Protein AF-X1CR88-F1 (afdb_monomer_lite)

Radius of gyration: 10.52 Å; chains: 1; bounding box: 24×20×26 Å

pLDDT: mean 90.64, std 8.61, range [50.78, 96.75]

Organism: NCBI:txid412755

Secondary structure (DSSP, 8-state):
---EEEEE-SS-EEEE-SSEEEE-SSS-EEEE--HHHHHHHHHHHHHTT-EEEEE-

Structure (mmCIF, N/CA/C/O backbone):
data_AF-X1CR88-F1
#
_entry.id   AF-X1CR88-F1
#
loop_
_atom_site.group_PDB
_atom_site.id
_atom_site.type_symbol
_atom_site.label_atom_id
_atom_site.label_alt_id
_atom_site.label_comp_id
_atom_site.label_asym_id
_atom_site.label_entity_id
_atom_site.label_seq_id
_atom_site.pdbx_PDB_ins_code
_atom_site.Cartn_x
_atom_site.Cartn_y
_atom_site.Cartn_z
_atom_site.occupancy
_atom_site.B_iso_or_equiv
_atom_site.auth_seq_id
_atom_site.auth_comp_id
_atom_site.auth_asym_id
_atom_site.auth_atom_id
_atom_site.pdbx_PDB_model_num
ATOM 1 N N . MET A 1 1 ? -4.044 12.958 11.344 1.00 50.78 1 MET A N 1
ATOM 2 C CA . MET A 1 1 ? -3.103 12.505 10.303 1.00 50.78 1 MET A CA 1
ATOM 3 C C . MET A 1 1 ? -3.676 11.236 9.716 1.00 50.78 1 MET A C 1
ATOM 5 O O . MET A 1 1 ? -3.903 10.291 10.462 1.00 50.78 1 MET A O 1
ATOM 9 N N . SER A 1 2 ? -4.054 11.269 8.445 1.00 59.41 2 SER A N 1
ATOM 10 C CA . SER A 1 2 ? -4.613 10.108 7.757 1.00 59.41 2 SER A CA 1
ATOM 11 C C . SER A 1 2 ? -3.448 9.215 7.339 1.00 59.41 2 SER A C 1
ATOM 13 O O . SER A 1 2 ? -2.563 9.670 6.631 1.00 59.41 2 SER A O 1
ATOM 15 N N . ASP A 1 3 ? -3.400 7.967 7.803 1.00 77.25 3 ASP A N 1
ATOM 16 C CA . ASP A 1 3 ? -2.349 7.030 7.394 1.00 77.25 3 ASP A CA 1
ATOM 17 C C . ASP A 1 3 ? -2.681 6.476 6.000 1.00 77.25 3 ASP A C 1
ATOM 19 O O . ASP A 1 3 ? -3.301 5.417 5.871 1.00 77.25 3 ASP A O 1
ATOM 23 N N . VAL A 1 4 ? -2.339 7.243 4.964 1.00 90.25 4 VAL A N 1
ATOM 24 C CA . VAL A 1 4 ? -2.427 6.821 3.564 1.00 90.25 4 VAL A CA 1
ATOM 25 C C . VAL A 1 4 ? -1.026 6.487 3.068 1.00 90.25 4 VAL A C 1
ATOM 27 O O . VAL A 1 4 ? -0.082 7.247 3.278 1.00 90.25 4 VAL A O 1
ATOM 30 N N . TYR A 1 5 ? -0.887 5.347 2.403 1.00 92.94 5 TYR A N 1
ATOM 31 C CA . TYR A 1 5 ? 0.358 4.882 1.814 1.00 92.94 5 TYR A CA 1
ATOM 32 C C . TYR A 1 5 ? 0.153 4.601 0.334 1.00 92.94 5 TYR A C 1
ATOM 34 O O . TYR A 1 5 ? -0.807 3.947 -0.062 1.00 92.94 5 TYR A O 1
ATOM 42 N N . GLU A 1 6 ? 1.080 5.069 -0.483 1.00 95.12 6 GLU A N 1
ATOM 43 C CA . GLU A 1 6 ? 1.213 4.675 -1.875 1.00 95.12 6 GLU A CA 1
ATOM 44 C C . GLU A 1 6 ? 2.334 3.644 -1.974 1.00 95.12 6 GLU A C 1
ATOM 46 O O . GLU A 1 6 ? 3.458 3.889 -1.532 1.00 95.12 6 GLU A O 1
ATOM 51 N N . VAL A 1 7 ? 2.008 2.471 -2.508 1.00 94.94 7 VAL A N 1
ATOM 52 C CA . VAL A 1 7 ? 2.937 1.360 -2.701 1.00 94.94 7 VAL A CA 1
ATOM 53 C C . VAL A 1 7 ? 3.101 1.130 -4.194 1.00 94.94 7 VAL A C 1
ATOM 55 O O . VAL A 1 7 ? 2.155 0.745 -4.881 1.00 94.94 7 VAL A O 1
ATOM 58 N N . GLU A 1 8 ? 4.306 1.363 -4.701 1.00 94.62 8 GLU A N 1
ATOM 59 C CA . GLU A 1 8 ? 4.671 1.050 -6.080 1.00 94.62 8 GLU A CA 1
ATOM 60 C C . GLU A 1 8 ? 5.255 -0.366 -6.128 1.00 94.62 8 GLU A C 1
ATOM 62 O O . GLU A 1 8 ? 6.319 -0.644 -5.567 1.00 94.62 8 GLU A O 1
ATOM 67 N N . THR A 1 9 ? 4.530 -1.262 -6.792 1.00 89.88 9 THR A N 1
ATOM 68 C CA . THR A 1 9 ? 4.996 -2.607 -7.149 1.00 89.88 9 THR A CA 1
ATOM 69 C C . THR A 1 9 ? 5.516 -2.591 -8.594 1.00 89.88 9 THR A C 1
ATOM 71 O O . THR A 1 9 ? 5.250 -1.625 -9.312 1.00 89.88 9 THR A O 1
ATOM 74 N N . PRO A 1 10 ? 6.226 -3.634 -9.065 1.00 89.50 10 PRO A N 1
ATOM 75 C CA . PRO A 1 10 ? 6.682 -3.696 -10.458 1.00 89.50 10 PRO A CA 1
ATOM 76 C C . PRO A 1 10 ? 5.556 -3.579 -11.498 1.00 89.50 10 PRO A C 1
ATOM 78 O O . PRO A 1 10 ? 5.777 -3.017 -12.566 1.00 89.50 10 PRO A O 1
ATOM 81 N N . ASP A 1 11 ? 4.361 -4.083 -11.174 1.00 88.62 11 ASP A N 1
ATOM 82 C CA . ASP A 1 11 ? 3.263 -4.240 -12.137 1.00 88.62 11 ASP A CA 1
ATOM 83 C C . ASP A 1 11 ? 2.149 -3.194 -11.972 1.00 88.62 11 ASP A C 1
ATOM 85 O O . ASP A 1 11 ? 1.374 -2.946 -12.895 1.00 88.62 11 ASP A O 1
ATOM 89 N N . THR A 1 12 ? 2.017 -2.595 -10.786 1.00 91.94 12 THR A N 1
ATOM 90 C CA . THR A 1 12 ? 0.937 -1.647 -10.473 1.00 91.94 12 THR A CA 1
ATOM 91 C C . THR A 1 12 ? 1.247 -0.786 -9.248 1.00 91.94 12 THR A C 1
ATOM 93 O O . THR A 1 12 ? 2.190 -1.034 -8.492 1.00 91.94 12 THR A O 1
ATOM 96 N N . THR A 1 13 ? 0.405 0.212 -9.011 1.00 94.19 13 THR A N 1
ATOM 97 C CA . THR A 1 13 ? 0.430 1.052 -7.818 1.00 94.19 13 THR A CA 1
ATOM 98 C C . THR A 1 13 ? -0.799 0.772 -6.966 1.00 94.19 13 THR A C 1
ATOM 100 O O . THR A 1 13 ? -1.928 0.854 -7.447 1.00 94.19 13 THR A O 1
ATOM 103 N N . ALA A 1 14 ? -0.591 0.50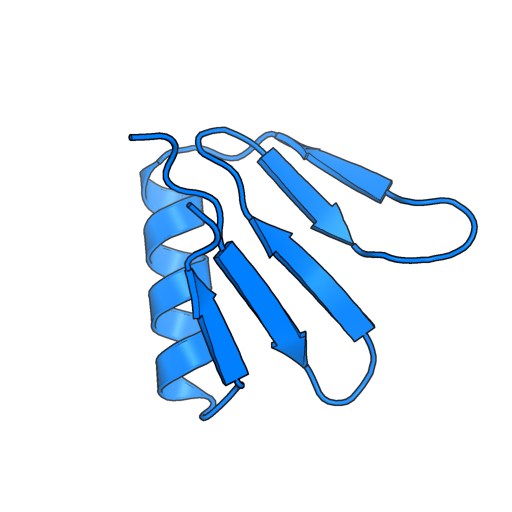3 -5.680 1.00 94.88 14 ALA A N 1
ATOM 104 C CA . ALA A 1 14 ? -1.664 0.385 -4.705 1.00 94.88 14 ALA A CA 1
ATOM 105 C C . ALA A 1 14 ? -1.696 1.603 -3.773 1.00 94.88 14 ALA A C 1
ATOM 107 O O . ALA A 1 14 ? -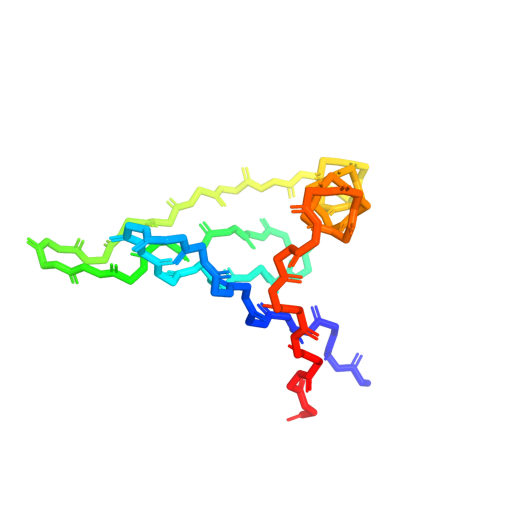0.660 2.100 -3.339 1.00 94.88 14 ALA A O 1
ATOM 108 N N . ILE A 1 15 ? -2.896 2.065 -3.433 1.00 94.94 15 ILE A N 1
ATOM 109 C CA . ILE A 1 15 ? -3.154 3.054 -2.389 1.00 94.94 15 ILE A CA 1
ATOM 110 C C . ILE A 1 15 ? -3.753 2.329 -1.193 1.00 94.94 15 ILE A C 1
ATOM 112 O O . ILE A 1 15 ? -4.883 1.851 -1.249 1.00 94.94 15 ILE A O 1
ATOM 116 N N . ILE A 1 16 ? -3.000 2.263 -0.106 1.00 94.25 16 ILE A N 1
ATOM 117 C CA . ILE A 1 16 ? -3.417 1.670 1.158 1.00 94.25 16 ILE A CA 1
ATOM 118 C C . ILE A 1 16 ? -3.882 2.798 2.078 1.00 94.25 16 ILE A C 1
ATOM 120 O O . ILE A 1 16 ? -3.113 3.683 2.440 1.00 94.25 16 ILE A O 1
ATOM 124 N N . ARG A 1 17 ? -5.154 2.777 2.457 1.00 92.81 17 ARG A N 1
ATOM 125 C CA . ARG A 1 17 ? -5.770 3.687 3.425 1.00 92.81 17 ARG A CA 1
ATOM 126 C C . ARG A 1 17 ? -5.962 2.968 4.760 1.00 92.81 17 ARG A C 1
ATOM 128 O O . ARG A 1 17 ? -5.570 1.817 4.944 1.00 92.81 17 ARG A O 1
ATOM 135 N N . LYS A 1 18 ? -6.597 3.653 5.711 1.00 91.50 18 LYS A N 1
ATOM 136 C CA . LYS A 1 18 ? -6.880 3.122 7.050 1.00 91.50 18 LYS A CA 1
ATOM 137 C C . LYS A 1 18 ? -7.666 1.801 7.034 1.00 91.50 18 LYS A C 1
ATOM 139 O O . LYS A 1 18 ? -7.382 0.940 7.858 1.00 91.50 18 LYS A O 1
ATOM 144 N N . ASP A 1 19 ? -8.645 1.680 6.148 1.00 94.25 19 ASP A N 1
ATOM 145 C CA . ASP A 1 19 ? -9.645 0.603 6.110 1.00 94.25 19 ASP A CA 1
ATOM 146 C C . ASP A 1 19 ? -9.850 0.019 4.704 1.00 94.25 19 ASP A C 1
ATOM 148 O O . ASP A 1 19 ? -10.761 -0.775 4.476 1.00 94.25 19 ASP A O 1
ATOM 152 N N . SER A 1 20 ? -9.025 0.424 3.740 1.00 94.94 20 SER A N 1
ATOM 153 C CA . SER A 1 20 ? -9.148 -0.010 2.353 1.00 94.94 20 SER A CA 1
ATOM 154 C C . SER A 1 20 ? -7.805 -0.038 1.637 1.00 94.94 20 SER A C 1
ATOM 156 O O . SER A 1 20 ? -6.894 0.715 1.967 1.00 94.94 20 SER A O 1
ATOM 158 N N . ILE A 1 21 ? -7.692 -0.891 0.626 1.00 95.44 21 ILE A N 1
ATOM 159 C CA . ILE A 1 21 ? -6.622 -0.872 -0.372 1.00 95.44 21 ILE A CA 1
ATOM 160 C C . ILE A 1 21 ? -7.255 -0.719 -1.749 1.00 95.44 21 ILE A C 1
ATOM 162 O O . ILE A 1 21 ? -8.210 -1.423 -2.066 1.00 95.44 21 ILE A O 1
ATOM 166 N N . CYS A 1 22 ? -6.731 0.187 -2.565 1.00 94.75 22 CYS A N 1
ATOM 167 C CA . CYS A 1 22 ? -7.158 0.377 -3.945 1.00 94.75 22 CYS A CA 1
ATOM 168 C C . CYS A 1 22 ? -5.994 0.143 -4.893 1.00 94.75 22 CYS A C 1
ATOM 170 O O . CYS A 1 22 ? -4.923 0.709 -4.701 1.00 94.75 22 CYS A O 1
ATOM 172 N N . ILE A 1 23 ? -6.201 -0.665 -5.923 1.00 93.75 23 ILE A N 1
ATOM 173 C CA . ILE A 1 23 ? -5.217 -0.894 -6.978 1.00 93.75 23 ILE A CA 1
ATOM 174 C C . ILE A 1 23 ? -5.532 0.079 -8.114 1.00 93.75 23 ILE A C 1
ATOM 176 O O . ILE A 1 23 ? -6.632 0.041 -8.675 1.00 93.75 23 ILE A O 1
ATOM 180 N N . LYS A 1 24 ? -4.582 0.963 -8.439 1.00 88.56 24 LYS A N 1
ATOM 181 C CA . LYS A 1 24 ? -4.720 1.907 -9.552 1.00 88.56 24 LYS A CA 1
ATOM 182 C C . LYS A 1 24 ? -4.772 1.122 -10.866 1.00 88.56 24 LYS A C 1
ATOM 184 O O . LYS A 1 24 ? -3.907 0.296 -11.150 1.00 88.56 24 LYS A O 1
ATOM 189 N N . GLY A 1 25 ? -5.790 1.400 -11.671 1.00 82.88 25 GLY A N 1
ATOM 190 C CA . GLY A 1 25 ? -6.058 0.724 -12.937 1.00 82.88 25 GLY A CA 1
ATOM 191 C C . GLY A 1 25 ? -7.268 1.330 -13.648 1.00 82.88 25 GLY A C 1
ATOM 192 O O . GLY A 1 25 ? -7.803 2.353 -13.224 1.00 82.88 25 GLY A O 1
ATOM 193 N N . SER A 1 26 ? -7.706 0.705 -14.742 1.00 78.00 26 SER A N 1
ATOM 194 C CA . SER A 1 26 ? -8.986 1.003 -15.398 1.00 78.00 26 SER A CA 1
ATOM 195 C C . SER A 1 26 ? -9.791 -0.291 -15.542 1.00 78.00 26 SER A C 1
ATOM 197 O O . SER A 1 26 ? -9.527 -1.052 -16.474 1.00 78.00 26 SER A O 1
ATOM 199 N N . PRO A 1 27 ? -10.752 -0.569 -14.640 1.00 84.12 27 PRO A N 1
ATOM 200 C CA . PRO A 1 27 ? -11.193 0.270 -13.517 1.00 84.12 27 PRO A CA 1
ATOM 201 C C . PRO A 1 27 ? -10.235 0.250 -12.312 1.00 84.12 27 PRO A C 1
ATOM 203 O O . PRO A 1 27 ? -9.462 -0.690 -12.135 1.00 84.12 27 PRO A O 1
ATOM 206 N N . GLU A 1 28 ? -10.314 1.279 -11.462 1.00 89.06 28 GLU A N 1
ATOM 207 C CA . GLU A 1 28 ? -9.758 1.218 -10.104 1.00 89.06 28 GLU A CA 1
ATOM 208 C C . GLU A 1 28 ? -10.582 0.219 -9.284 1.00 89.06 28 GLU A C 1
ATOM 210 O O . GLU A 1 28 ? -11.816 0.254 -9.305 1.00 89.06 28 GLU A O 1
ATOM 215 N N . VAL A 1 29 ? -9.902 -0.674 -8.563 1.00 92.56 29 VAL A N 1
ATOM 216 C CA . VAL A 1 29 ? -10.551 -1.682 -7.716 1.00 92.56 29 VAL A CA 1
ATOM 217 C C . VAL A 1 29 ? -10.129 -1.467 -6.274 1.00 92.56 29 VAL A C 1
ATOM 219 O O . VAL A 1 29 ? -8.936 -1.444 -5.976 1.00 92.56 29 VAL A O 1
ATOM 222 N N . CYS A 1 30 ? -11.110 -1.339 -5.383 1.00 94.62 30 CYS A N 1
ATOM 223 C CA . CYS A 1 30 ? -10.901 -1.132 -3.956 1.00 94.62 30 CYS A CA 1
ATOM 224 C C . CYS A 1 30 ? -11.461 -2.291 -3.130 1.00 94.62 30 CYS A C 1
ATOM 226 O O . CYS A 1 30 ? -12.571 -2.763 -3.373 1.00 94.62 30 CYS A O 1
ATOM 228 N N . HIS A 1 31 ? -10.719 -2.694 -2.104 1.00 95.38 31 HIS A N 1
ATOM 229 C CA . HIS A 1 31 ? -11.108 -3.718 -1.143 1.00 95.38 31 HIS A CA 1
ATOM 230 C C . HIS A 1 31 ? -11.034 -3.163 0.275 1.00 95.38 31 HIS A C 1
ATOM 232 O O . HIS A 1 31 ? -10.091 -2.448 0.609 1.00 95.38 31 HIS A O 1
ATOM 238 N N . LEU A 1 32 ? -12.015 -3.509 1.110 1.00 96.75 32 LEU A N 1
ATOM 239 C CA . LEU A 1 32 ? -11.966 -3.221 2.542 1.00 96.75 32 LEU A CA 1
ATOM 240 C C . LEU A 1 32 ? -10.953 -4.141 3.220 1.00 96.75 32 LEU A C 1
ATOM 242 O O . LEU A 1 32 ? -10.890 -5.331 2.910 1.00 96.75 32 LEU A O 1
ATOM 246 N N . ILE A 1 33 ? -10.189 -3.585 4.154 1.00 95.31 33 ILE A N 1
ATOM 247 C CA . ILE A 1 33 ? -9.180 -4.311 4.925 1.00 95.31 33 ILE A CA 1
ATOM 248 C C . ILE A 1 33 ? -9.229 -3.907 6.395 1.00 95.31 33 ILE A C 1
ATOM 250 O O . ILE A 1 33 ? -9.602 -2.788 6.750 1.00 95.31 33 ILE A O 1
ATOM 254 N N . THR A 1 34 ? -8.823 -4.822 7.267 1.00 95.56 34 THR A N 1
ATOM 255 C CA . THR A 1 34 ? -8.616 -4.526 8.685 1.00 95.56 34 THR A CA 1
ATOM 256 C C . THR A 1 34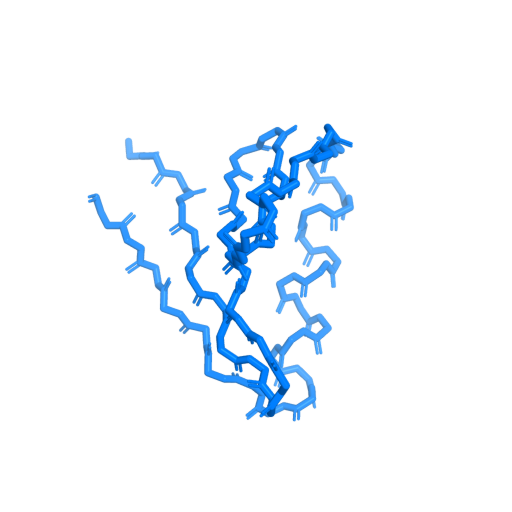 ? -7.289 -3.800 8.903 1.00 95.56 34 THR A C 1
ATOM 258 O O . THR A 1 34 ? -6.401 -3.800 8.048 1.00 95.56 34 THR A O 1
ATOM 261 N N . LYS A 1 35 ? -7.116 -3.222 10.098 1.00 92.75 35 LYS A N 1
ATOM 262 C CA . LYS A 1 35 ? -5.836 -2.631 10.511 1.00 92.75 35 LYS A CA 1
ATOM 263 C C . LYS A 1 35 ? -4.682 -3.643 10.437 1.00 92.75 35 LYS A C 1
ATOM 265 O O . LYS A 1 35 ? -3.610 -3.298 9.967 1.00 92.75 35 LYS A O 1
ATOM 270 N N . GLU A 1 36 ? -4.907 -4.880 10.872 1.00 95.00 36 GLU A N 1
ATOM 271 C CA . GLU A 1 36 ? -3.882 -5.930 10.853 1.00 95.00 36 GLU A CA 1
ATOM 272 C C . GLU A 1 36 ? -3.485 -6.307 9.420 1.00 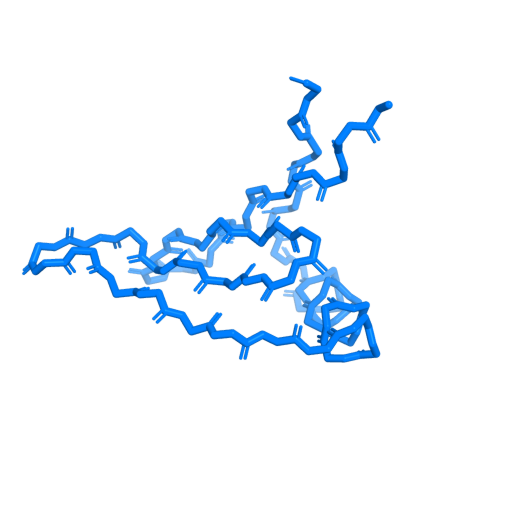95.00 36 GLU A C 1
ATOM 274 O O . GLU A 1 36 ? -2.301 -6.395 9.111 1.00 95.00 36 GLU A O 1
ATOM 279 N N . GLN A 1 37 ? -4.461 -6.435 8.514 1.00 95.50 37 GLN A N 1
ATOM 280 C CA . GLN A 1 37 ? -4.196 -6.668 7.091 1.00 95.50 37 GLN A CA 1
ATOM 281 C C . GLN A 1 37 ? -3.424 -5.508 6.460 1.00 95.50 37 GLN A C 1
ATOM 283 O O . GLN A 1 37 ? -2.505 -5.729 5.678 1.00 95.50 37 GLN A O 1
ATOM 288 N N . ARG A 1 38 ? -3.779 -4.271 6.811 1.00 94.12 38 ARG A N 1
ATOM 289 C CA . ARG A 1 38 ? -3.076 -3.068 6.366 1.00 94.12 38 ARG A CA 1
ATOM 290 C C . ARG A 1 38 ? -1.613 -3.077 6.803 1.00 94.12 38 ARG A C 1
ATOM 292 O O . ARG A 1 38 ? -0.738 -2.887 5.964 1.00 94.12 38 ARG A O 1
ATOM 299 N N . ASP A 1 39 ? -1.363 -3.300 8.090 1.00 93.31 39 ASP A N 1
ATOM 300 C CA . ASP A 1 39 ? -0.013 -3.298 8.655 1.00 93.31 39 ASP A CA 1
ATOM 301 C C . ASP A 1 39 ? 0.817 -4.443 8.028 1.00 93.31 39 ASP A C 1
ATOM 303 O O . ASP A 1 39 ? 1.924 -4.207 7.549 1.00 93.31 39 ASP A O 1
ATOM 307 N N . PHE A 1 40 ? 0.225 -5.633 7.855 1.00 94.94 40 PHE A N 1
ATOM 308 C CA . PHE A 1 40 ? 0.844 -6.759 7.144 1.00 94.94 40 PHE A CA 1
ATOM 309 C C . PHE A 1 40 ? 1.212 -6.438 5.685 1.00 94.94 40 PHE A C 1
ATOM 311 O O . PHE A 1 40 ? 2.287 -6.812 5.218 1.00 94.94 40 PHE A O 1
ATOM 318 N N . LEU A 1 41 ? 0.338 -5.749 4.942 1.00 93.50 41 LEU A N 1
ATOM 319 C CA . LEU A 1 41 ? 0.599 -5.361 3.551 1.00 93.50 41 LEU A CA 1
ATOM 320 C C . LEU A 1 41 ? 1.741 -4.345 3.447 1.00 93.50 41 LEU A C 1
ATOM 322 O O . LEU A 1 41 ? 2.572 -4.448 2.545 1.00 93.50 41 LEU A O 1
ATOM 326 N N . ILE A 1 42 ? 1.788 -3.382 4.367 1.00 92.94 42 ILE A N 1
ATOM 327 C CA . ILE A 1 42 ? 2.841 -2.365 4.430 1.00 92.94 42 ILE A CA 1
ATOM 328 C C . ILE A 1 42 ? 4.190 -3.015 4.777 1.00 92.94 42 ILE A C 1
ATOM 330 O O . ILE A 1 42 ? 5.178 -2.777 4.077 1.00 92.94 42 ILE A O 1
ATOM 334 N N . ASP 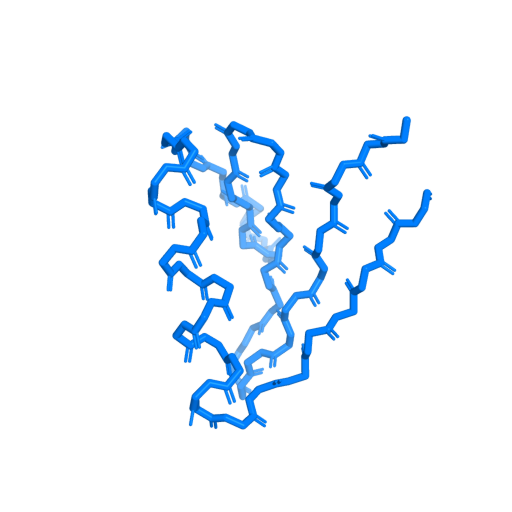A 1 43 ? 4.224 -3.884 5.789 1.00 94.56 43 ASP A N 1
ATOM 335 C CA . ASP A 1 43 ? 5.429 -4.623 6.181 1.00 94.56 43 ASP A CA 1
ATOM 336 C C . ASP A 1 43 ? 5.901 -5.556 5.060 1.00 94.56 43 ASP A C 1
ATOM 338 O O . ASP A 1 43 ? 7.088 -5.597 4.729 1.00 94.56 43 ASP A O 1
ATOM 342 N N . GLY A 1 44 ? 4.966 -6.252 4.407 1.00 95.19 44 GLY A N 1
ATOM 343 C CA . GLY A 1 44 ? 5.245 -7.102 3.254 1.00 95.19 44 GLY A CA 1
ATOM 344 C C . GLY A 1 44 ? 5.828 -6.321 2.074 1.00 95.19 44 GLY A C 1
ATOM 345 O O . GLY A 1 44 ? 6.791 -6.779 1.457 1.00 95.19 44 GLY A O 1
ATOM 346 N N . ALA A 1 45 ? 5.301 -5.129 1.783 1.00 93.69 45 ALA A N 1
ATOM 347 C CA . ALA A 1 45 ? 5.823 -4.261 0.731 1.00 93.69 45 ALA A CA 1
ATOM 348 C C . ALA A 1 45 ? 7.260 -3.808 1.030 1.00 93.69 45 ALA A C 1
ATOM 350 O O . ALA A 1 45 ? 8.130 -3.917 0.165 1.00 93.69 45 ALA A O 1
ATOM 351 N N . MET A 1 46 ? 7.535 -3.375 2.264 1.00 92.94 46 MET A N 1
ATOM 352 C CA . MET A 1 46 ? 8.887 -3.003 2.687 1.00 92.94 46 MET A CA 1
ATOM 353 C C . MET A 1 46 ? 9.854 -4.191 2.628 1.00 92.94 46 MET A C 1
ATOM 355 O O . MET A 1 46 ? 10.960 -4.053 2.110 1.00 92.94 46 MET A O 1
ATOM 359 N N . TRP A 1 47 ? 9.432 -5.375 3.085 1.00 96.38 47 TRP A N 1
ATOM 360 C CA . TRP A 1 47 ? 10.247 -6.594 3.037 1.00 96.38 47 TRP A CA 1
ATOM 361 C C . TRP A 1 47 ? 10.590 -7.021 1.602 1.00 96.38 47 TRP A C 1
ATOM 363 O O . TRP A 1 47 ? 11.698 -7.480 1.335 1.00 96.38 47 TRP A O 1
ATOM 373 N N . ARG A 1 48 ? 9.666 -6.818 0.654 1.00 94.62 48 ARG A N 1
ATOM 374 C CA . ARG A 1 48 ? 9.895 -7.032 -0.787 1.00 94.62 48 ARG A CA 1
ATOM 375 C C . ARG A 1 48 ? 10.768 -5.951 -1.438 1.00 94.62 48 ARG A C 1
ATOM 377 O O . ARG A 1 48 ? 11.068 -6.071 -2.624 1.00 94.62 48 ARG A O 1
ATOM 384 N N . GLY A 1 49 ? 11.159 -4.910 -0.701 1.00 94.62 49 GLY A N 1
ATOM 385 C CA . GLY A 1 49 ? 11.905 -3.768 -1.230 1.00 94.62 49 GLY A CA 1
ATOM 386 C C . GLY A 1 49 ? 11.075 -2.873 -2.152 1.00 94.62 49 GLY A C 1
ATOM 387 O O . GLY A 1 49 ? 11.638 -2.157 -2.978 1.00 94.62 49 GLY A O 1
ATOM 388 N N . TRP A 1 50 ? 9.743 -2.927 -2.057 1.00 94.88 50 TRP A N 1
ATOM 389 C CA . TRP A 1 50 ? 8.864 -2.050 -2.822 1.00 94.88 50 TRP A CA 1
ATOM 390 C C . TRP A 1 50 ? 8.888 -0.636 -2.261 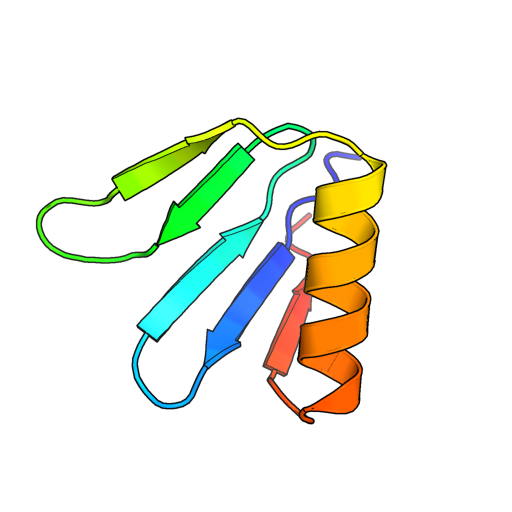1.00 94.88 50 TRP A C 1
ATOM 392 O O . TRP A 1 50 ? 9.111 -0.406 -1.070 1.00 94.88 50 TRP A O 1
ATOM 402 N N . LYS A 1 51 ? 8.641 0.337 -3.134 1.00 93.50 51 LYS A N 1
ATOM 403 C CA . LYS A 1 51 ? 8.639 1.737 -2.734 1.00 93.50 51 LYS A CA 1
ATOM 404 C C . LYS A 1 51 ? 7.324 2.050 -2.031 1.00 93.50 51 LYS A C 1
ATOM 406 O O . LYS A 1 51 ? 6.268 2.064 -2.656 1.00 93.50 51 LYS A O 1
ATOM 411 N N . VAL A 1 52 ? 7.415 2.313 -0.730 1.00 93.81 52 VAL A N 1
ATOM 412 C CA . VAL A 1 52 ? 6.295 2.724 0.122 1.00 93.81 52 VAL A CA 1
ATOM 413 C C . VAL A 1 52 ? 6.452 4.205 0.455 1.00 93.81 52 VAL A C 1
ATOM 415 O O . VAL A 1 52 ? 7.445 4.613 1.054 1.00 93.81 52 VAL A O 1
ATOM 418 N N . LYS A 1 53 ? 5.470 5.022 0.076 1.00 92.69 53 LYS A N 1
ATOM 419 C CA . LYS A 1 53 ? 5.428 6.457 0.367 1.00 92.69 53 LYS A CA 1
ATOM 420 C C . LYS A 1 53 ? 4.223 6.762 1.246 1.00 92.69 53 LYS A C 1
ATOM 422 O O . LYS A 1 53 ? 3.096 6.479 0.856 1.00 92.69 53 LYS A O 1
ATOM 427 N N . LYS A 1 54 ? 4.443 7.382 2.405 1.00 89.88 54 LYS A N 1
ATOM 428 C CA . LYS A 1 54 ? 3.345 7.949 3.196 1.00 89.88 54 LYS A CA 1
ATOM 429 C C . LYS A 1 54 ? 2.849 9.234 2.525 1.00 89.88 54 LYS A C 1
ATOM 431 O O . LYS A 1 54 ? 3.660 10.066 2.119 1.00 89.88 54 LYS A O 1
ATOM 436 N N . VAL A 1 55 ? 1.537 9.360 2.370 1.00 85.44 55 VAL A N 1
ATOM 437 C CA . VAL A 1 55 ? 0.863 10.534 1.810 1.00 85.44 55 VAL A CA 1
ATOM 438 C C . VAL A 1 55 ? 0.175 11.249 2.973 1.00 85.44 55 VAL A C 1
ATOM 440 O O . VAL A 1 55 ? -0.663 10.639 3.637 1.00 85.44 55 VAL A O 1
ATOM 443 N N . ASP A 1 56 ? 0.594 12.486 3.250 1.00 68.00 56 ASP A N 1
ATOM 444 C CA . ASP A 1 56 ? 0.023 13.348 4.300 1.00 68.00 56 ASP A CA 1
ATOM 445 C C . ASP A 1 56 ? -1.353 13.918 3.920 1.00 68.00 56 ASP A C 1
ATOM 447 O O . ASP A 1 56 ? -1.550 14.258 2.728 1.00 68.00 56 ASP A O 1
#

Foldseek 3Di:
DWFWKWWDDPVWIWIQTQFKIWTDDVVIDMDGDHNVVSVVVQVVSVVVVIDIDGDD

Sequence (56 aa):
MSDVYEVETPDTTAIIRKDSICIKGSPEVCHLITKEQRDFLIDGAMWRGWKVKKVD